Protein AF-A0A920THH5-F1 (afdb_monomer)

Sequence (107 aa):
MRRPITDIVKYAIDGGVNIVQIREKDLNDDELYELSFKIKNIIKKKAILIINSNLKIAISIGADGLHLSEKSNFPKNFNNNEMIVSKALHSSDINHLKILNQSIYLS

Nearest PDB structures (foldseek):
  1g4e-assembly1_A  TM=7.198E-01  e=1.993E-05  Bacillus subtilis
  3qh2-assembly2_D  TM=7.492E-01  e=9.433E-04  Bacillus subtilis
  3qh2-assembly1_A  TM=6.903E-01  e=3.060E-03  Bacillus subtilis
  3qh2-assembly2_C  TM=6.785E-01  e=3.267E-03  Bacillus subtilis
  3qh2-assembly1_B  TM=7.400E-01  e=7.643E-03  Bacillus subtilis

Secondary structure (DSSP, 8-state):
-PPPHHHHHHHHHHTT--EEEE--SSS-HHHHHHHHHHHHHHHTTSSEEEEES-HHHHHHTT-SEEEE-TTPPPPTT--TTTSEEEE---TTTHHHHTTS---PPP-

Radius of gyration: 14.78 Å; Cα contacts (8 Å, |Δi|>4): 126; chains: 1; bounding box: 36×35×32 Å

Structure (mmCIF, N/CA/C/O backbone):
data_AF-A0A920THH5-F1
#
_entry.id   AF-A0A920THH5-F1
#
loop_
_atom_site.group_PDB
_atom_site.id
_atom_site.type_symbol
_atom_site.label_atom_id
_atom_site.label_alt_id
_atom_site.label_comp_id
_atom_site.label_asym_id
_atom_site.label_entity_id
_atom_site.label_seq_id
_atom_site.pdbx_PDB_ins_code
_atom_site.Cartn_x
_atom_site.Cartn_y
_atom_site.Cartn_z
_atom_site.occupancy
_atom_site.B_iso_or_equiv
_atom_site.auth_seq_id
_atom_site.auth_comp_id
_atom_site.auth_asym_id
_atom_site.auth_atom_id
_atom_site.pdbx_PDB_model_num
ATOM 1 N N . MET A 1 1 ? -17.667 9.159 -19.786 1.00 55.22 1 MET A N 1
ATOM 2 C CA . MET A 1 1 ? -16.860 9.630 -18.635 1.00 55.22 1 MET A CA 1
ATOM 3 C C . MET A 1 1 ? -16.058 8.469 -18.079 1.00 55.22 1 MET A C 1
ATOM 5 O O . MET A 1 1 ? -16.612 7.383 -17.942 1.00 55.22 1 MET A O 1
ATOM 9 N N . ARG A 1 2 ? -14.772 8.675 -17.783 1.00 78.81 2 ARG A N 1
ATOM 10 C CA . ARG A 1 2 ? -13.943 7.677 -17.095 1.00 78.81 2 ARG A CA 1
ATOM 11 C C . ARG A 1 2 ? -14.351 7.661 -15.617 1.00 78.81 2 ARG A C 1
ATOM 13 O O . ARG A 1 2 ? -14.463 8.726 -15.019 1.00 78.81 2 ARG A O 1
ATOM 20 N N . ARG A 1 3 ? -14.637 6.482 -15.055 1.00 85.12 3 ARG A N 1
ATOM 21 C CA . ARG A 1 3 ? -14.989 6.358 -13.631 1.00 85.12 3 ARG A CA 1
ATOM 22 C C . ARG A 1 3 ? -13.761 6.675 -12.762 1.00 85.12 3 ARG A C 1
ATOM 24 O O . ARG A 1 3 ? -12.664 6.250 -13.138 1.00 85.12 3 ARG A O 1
ATOM 31 N N . PRO A 1 4 ? -13.920 7.382 -11.629 1.00 90.81 4 PRO A N 1
ATOM 32 C CA . PRO A 1 4 ? -12.857 7.536 -10.642 1.00 90.81 4 PRO A CA 1
ATOM 33 C C . PRO A 1 4 ? -12.336 6.176 -10.164 1.00 90.81 4 PRO A C 1
ATOM 35 O O . PRO A 1 4 ? -13.107 5.229 -9.998 1.00 90.81 4 PRO A O 1
ATOM 38 N N . ILE A 1 5 ? -11.032 6.079 -9.900 1.00 89.75 5 ILE A N 1
ATOM 39 C CA . ILE A 1 5 ? -10.408 4.835 -9.421 1.00 89.75 5 ILE A CA 1
ATOM 40 C C . ILE A 1 5 ? -11.012 4.354 -8.095 1.00 89.75 5 ILE A C 1
ATOM 42 O O . ILE A 1 5 ? -11.186 3.158 -7.887 1.00 89.75 5 ILE A O 1
ATOM 46 N N . THR A 1 6 ? -11.423 5.284 -7.234 1.00 92.00 6 THR A N 1
ATOM 47 C CA . THR A 1 6 ? -12.102 5.005 -5.964 1.00 92.00 6 THR A CA 1
ATOM 48 C C . THR A 1 6 ? -13.396 4.218 -6.153 1.00 92.00 6 THR A C 1
ATOM 50 O O . THR A 1 6 ? -13.660 3.278 -5.405 1.00 92.00 6 THR A O 1
ATOM 53 N N . ASP A 1 7 ? -14.176 4.552 -7.182 1.00 93.06 7 ASP A N 1
ATOM 54 C CA . ASP A 1 7 ? -15.424 3.850 -7.480 1.00 93.06 7 ASP A CA 1
ATOM 55 C C . ASP A 1 7 ? -15.134 2.449 -8.006 1.00 93.06 7 ASP A C 1
ATOM 57 O O . ASP A 1 7 ? -15.778 1.490 -7.591 1.00 93.06 7 ASP A O 1
ATOM 61 N N . ILE A 1 8 ? -14.133 2.317 -8.882 1.00 92.62 8 ILE A N 1
ATOM 62 C CA . ILE A 1 8 ? -13.703 1.020 -9.419 1.00 92.62 8 ILE A CA 1
ATOM 63 C C . ILE A 1 8 ? -13.287 0.092 -8.274 1.00 92.62 8 ILE A C 1
ATOM 65 O O . ILE A 1 8 ? -13.761 -1.040 -8.209 1.00 92.62 8 ILE A O 1
ATOM 69 N N . VAL A 1 9 ? -12.466 0.585 -7.343 1.00 92.69 9 VAL A N 1
ATOM 70 C CA . VAL A 1 9 ? -12.032 -0.174 -6.163 1.00 92.69 9 VAL A CA 1
ATOM 71 C C . VAL A 1 9 ? -13.227 -0.573 -5.297 1.00 92.69 9 VAL A C 1
ATOM 73 O O . VAL A 1 9 ? -13.334 -1.734 -4.909 1.00 92.69 9 VAL A O 1
ATOM 76 N N . LYS A 1 10 ? -14.161 0.349 -5.036 1.00 93.38 10 LYS A N 1
ATOM 77 C CA . LYS A 1 10 ? -15.371 0.051 -4.259 1.00 93.38 10 LYS A CA 1
ATOM 78 C C . LYS A 1 10 ? -16.199 -1.067 -4.902 1.00 93.38 10 LYS A C 1
ATOM 80 O O . LYS A 1 10 ? -16.526 -2.037 -4.224 1.00 93.38 10 LYS A O 1
ATOM 85 N N . TYR A 1 11 ? -16.498 -0.954 -6.197 1.00 94.06 11 TYR A N 1
ATOM 86 C CA . TYR A 1 11 ? -17.265 -1.973 -6.919 1.00 94.06 11 TYR A CA 1
ATOM 87 C C . TYR A 1 11 ? -16.540 -3.319 -6.968 1.00 94.06 11 TYR A C 1
ATOM 89 O O . TYR A 1 11 ? -17.187 -4.353 -6.849 1.00 94.06 11 TYR A O 1
ATOM 97 N N . ALA A 1 12 ? -15.213 -3.322 -7.114 1.00 91.56 12 ALA A N 1
ATOM 98 C CA . ALA A 1 12 ? -14.422 -4.548 -7.102 1.00 91.56 12 ALA A CA 1
ATOM 99 C C . ALA A 1 12 ? -14.528 -5.275 -5.752 1.00 91.56 12 ALA A C 1
ATOM 101 O O . ALA A 1 12 ? -14.763 -6.482 -5.716 1.00 91.56 12 ALA A O 1
ATOM 102 N N . ILE A 1 13 ? -14.416 -4.539 -4.644 1.00 92.88 13 ILE A N 1
ATOM 103 C CA . ILE A 1 13 ? -14.535 -5.094 -3.288 1.00 92.88 13 ILE A CA 1
ATOM 104 C C . ILE A 1 13 ? -15.950 -5.605 -3.029 1.00 92.88 13 ILE A C 1
ATOM 106 O O . ILE A 1 13 ? -16.121 -6.710 -2.521 1.00 92.88 13 ILE A O 1
ATOM 110 N N . ASP A 1 14 ? -16.969 -4.830 -3.404 1.00 92.94 14 ASP A N 1
ATOM 111 C CA . ASP A 1 14 ? -18.365 -5.262 -3.282 1.00 92.94 14 ASP A CA 1
ATOM 112 C C . ASP A 1 14 ? -18.665 -6.479 -4.189 1.00 92.94 14 ASP A C 1
ATOM 114 O O . ASP A 1 14 ? -19.553 -7.271 -3.882 1.00 92.94 14 ASP A O 1
ATOM 118 N N . GLY A 1 15 ? -17.883 -6.674 -5.257 1.00 93.88 15 GLY A N 1
ATOM 119 C CA . GLY A 1 15 ? -17.887 -7.859 -6.120 1.00 93.88 15 GLY A CA 1
ATOM 120 C C . GLY A 1 15 ? -17.046 -9.043 -5.619 1.00 93.88 15 GLY A C 1
ATOM 121 O O . GLY A 1 15 ? -16.967 -10.050 -6.318 1.00 93.88 15 GLY A O 1
ATOM 122 N N . GLY A 1 16 ? -16.423 -8.948 -4.439 1.00 90.94 16 GLY A N 1
ATOM 123 C CA . GLY A 1 16 ? -15.688 -10.049 -3.805 1.00 90.94 16 GLY A CA 1
ATOM 124 C C . GLY A 1 16 ? -14.161 -9.983 -3.909 1.00 90.94 16 GLY A C 1
ATOM 125 O O . GLY A 1 16 ? -13.491 -10.915 -3.465 1.00 90.94 16 GLY A O 1
ATOM 126 N N . VAL A 1 17 ? -13.583 -8.903 -4.448 1.00 91.25 17 VAL A N 1
ATOM 127 C CA . VAL A 1 17 ? -12.127 -8.692 -4.382 1.00 91.25 17 VAL A CA 1
ATOM 128 C C . VAL A 1 17 ? -11.700 -8.486 -2.929 1.00 91.25 17 VAL A C 1
ATOM 130 O O . VAL A 1 17 ? -12.173 -7.578 -2.248 1.00 91.25 17 VAL A O 1
ATOM 133 N N . ASN A 1 18 ? -10.766 -9.315 -2.467 1.00 92.56 18 ASN A N 1
ATOM 134 C CA . ASN A 1 18 ? -10.295 -9.351 -1.082 1.00 92.56 18 ASN A CA 1
ATOM 135 C C . ASN A 1 18 ? -8.851 -8.847 -0.901 1.00 92.56 18 ASN A C 1
ATOM 137 O O . ASN A 1 18 ? -8.396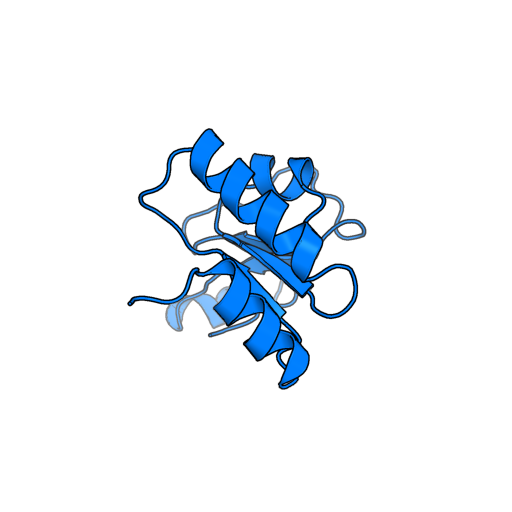 -8.716 0.234 1.00 92.56 18 ASN A O 1
ATOM 141 N N . ILE A 1 19 ? -8.136 -8.537 -1.986 1.00 93.44 19 ILE A N 1
ATOM 142 C CA . ILE A 1 19 ? -6.795 -7.941 -1.966 1.00 93.44 19 ILE A CA 1
ATOM 143 C C . ILE A 1 19 ? -6.735 -6.835 -3.020 1.00 93.44 19 ILE A C 1
ATOM 145 O O . ILE A 1 19 ? -7.110 -7.042 -4.173 1.00 93.44 19 ILE A O 1
ATOM 149 N N . VAL A 1 20 ? -6.237 -5.663 -2.629 1.00 93.00 20 VAL A N 1
ATOM 150 C CA . VAL A 1 20 ? -5.984 -4.525 -3.518 1.00 93.00 20 VAL A CA 1
ATOM 151 C C . VAL A 1 20 ? -4.527 -4.110 -3.364 1.00 93.00 20 VAL A C 1
ATOM 153 O O . VAL A 1 20 ? -4.072 -3.823 -2.260 1.00 93.00 20 VAL A O 1
ATOM 156 N N . GLN A 1 21 ? -3.798 -4.047 -4.476 1.00 94.44 21 GLN A N 1
ATOM 157 C CA . GLN A 1 21 ? -2.415 -3.580 -4.503 1.00 94.44 21 GLN A CA 1
ATOM 158 C C . GLN A 1 21 ? -2.320 -2.254 -5.258 1.00 94.44 21 GLN A C 1
ATOM 160 O O . GLN A 1 21 ? -2.744 -2.165 -6.410 1.00 94.44 21 GLN A O 1
ATOM 165 N N . ILE A 1 22 ? -1.730 -1.236 -4.629 1.00 93.81 22 ILE A N 1
ATOM 166 C CA . ILE A 1 22 ? -1.420 0.037 -5.288 1.00 93.81 22 ILE A CA 1
ATOM 167 C C . ILE A 1 22 ? -0.000 -0.041 -5.841 1.00 93.81 22 ILE A C 1
ATOM 169 O O . ILE A 1 22 ? 0.971 -0.192 -5.094 1.00 93.81 22 ILE A O 1
ATOM 173 N N . ARG A 1 23 ? 0.110 0.059 -7.168 1.00 92.25 23 ARG A N 1
ATOM 174 C CA . ARG A 1 23 ? 1.370 0.007 -7.917 1.00 92.25 23 ARG A CA 1
ATOM 175 C C . ARG A 1 23 ? 1.487 1.215 -8.842 1.00 92.25 23 ARG A C 1
ATOM 177 O O . ARG A 1 23 ? 1.548 1.075 -10.058 1.00 92.25 23 ARG A O 1
ATOM 184 N N . GLU A 1 24 ? 1.535 2.397 -8.245 1.00 88.31 24 GLU A N 1
ATOM 185 C CA . GLU A 1 24 ? 1.759 3.646 -8.969 1.00 88.31 24 GLU A CA 1
ATOM 186 C C . GLU A 1 24 ? 3.230 4.044 -8.852 1.00 88.31 24 GLU A C 1
ATOM 188 O O . GLU A 1 24 ? 3.744 4.246 -7.755 1.00 88.31 24 GLU A O 1
ATOM 193 N N . LYS A 1 25 ? 3.922 4.086 -9.991 1.00 82.94 25 LYS A N 1
ATOM 194 C CA . LYS A 1 25 ? 5.364 4.385 -10.083 1.00 82.94 25 LYS A CA 1
ATOM 195 C C . LYS A 1 25 ? 5.655 5.826 -10.509 1.00 82.94 25 LYS A C 1
ATOM 197 O O . LYS A 1 25 ? 6.781 6.279 -10.354 1.00 82.94 25 LYS A O 1
ATOM 202 N N . ASP A 1 26 ? 4.650 6.494 -11.070 1.00 89.50 26 ASP A N 1
ATOM 203 C CA . ASP A 1 26 ? 4.774 7.819 -11.678 1.00 89.50 26 ASP A CA 1
ATOM 204 C C . ASP A 1 26 ? 4.219 8.927 -10.760 1.00 89.50 26 ASP A C 1
ATOM 206 O O . ASP A 1 26 ? 4.375 10.105 -11.064 1.00 89.50 26 ASP A O 1
ATOM 210 N N . LEU A 1 27 ? 3.591 8.556 -9.634 1.00 91.88 27 LEU A N 1
ATOM 211 C CA . LEU A 1 27 ? 3.122 9.488 -8.608 1.00 91.88 27 LEU A CA 1
ATOM 212 C C . LEU A 1 27 ? 4.254 9.857 -7.652 1.00 91.88 27 LEU A C 1
ATOM 214 O O . LEU A 1 27 ? 5.067 9.005 -7.279 1.00 91.88 27 LEU A O 1
ATOM 218 N N . ASN A 1 28 ? 4.266 11.113 -7.211 1.00 95.19 28 ASN A N 1
ATOM 219 C CA . ASN A 1 28 ? 5.124 11.519 -6.101 1.00 95.19 28 ASN A CA 1
ATOM 220 C C . ASN A 1 28 ? 4.572 11.014 -4.749 1.00 95.19 28 ASN A C 1
ATOM 222 O O . ASN A 1 28 ? 3.471 10.464 -4.674 1.00 95.19 28 ASN A O 1
ATOM 226 N N . ASP A 1 29 ? 5.346 11.187 -3.674 1.00 93.44 29 ASP A N 1
ATOM 227 C CA . ASP A 1 29 ? 4.986 10.671 -2.346 1.00 93.44 29 ASP A CA 1
ATOM 228 C C . ASP A 1 29 ? 3.661 11.252 -1.811 1.00 93.44 29 ASP A C 1
ATOM 230 O O . ASP A 1 29 ? 2.875 10.506 -1.224 1.00 93.44 29 ASP A O 1
ATOM 234 N N . ASP A 1 30 ? 3.376 12.537 -2.046 1.00 95.94 30 ASP A N 1
ATOM 235 C CA . ASP A 1 30 ? 2.150 13.197 -1.572 1.00 95.94 30 ASP A CA 1
ATOM 236 C C . ASP A 1 30 ? 0.917 12.699 -2.341 1.00 95.94 30 ASP A C 1
ATOM 238 O O . ASP A 1 30 ? -0.107 12.355 -1.745 1.00 95.94 30 ASP A O 1
ATOM 242 N N . GLU A 1 31 ? 1.028 12.586 -3.666 1.00 96.06 31 GLU A N 1
ATOM 243 C CA . GLU A 1 31 ? -0.032 12.053 -4.529 1.00 96.06 31 GLU A CA 1
ATOM 244 C C . GLU A 1 31 ? -0.334 10.586 -4.206 1.00 96.06 31 GLU A C 1
ATOM 246 O O . GLU A 1 31 ? -1.498 10.177 -4.098 1.00 96.06 31 GLU A O 1
ATOM 251 N N . LEU A 1 32 ? 0.718 9.784 -4.025 1.00 95.31 32 LEU A N 1
ATOM 252 C CA . LEU A 1 32 ? 0.592 8.380 -3.663 1.00 95.31 32 LEU A CA 1
ATOM 253 C C . LEU A 1 32 ? -0.015 8.230 -2.265 1.00 95.31 32 LEU A C 1
ATOM 255 O O . LEU A 1 32 ? -0.870 7.360 -2.073 1.00 95.31 32 LEU A O 1
ATOM 259 N N . TYR A 1 33 ? 0.372 9.073 -1.306 1.00 97.12 33 TYR A N 1
ATOM 260 C CA . TYR A 1 33 ? -0.232 9.097 0.023 1.00 97.12 33 TYR A CA 1
ATOM 261 C C . TYR A 1 33 ? -1.727 9.414 -0.056 1.00 97.12 33 TYR A C 1
ATOM 263 O O . TYR A 1 33 ? -2.539 8.653 0.476 1.00 97.12 33 TYR A O 1
ATOM 271 N N . GLU A 1 34 ? -2.109 10.480 -0.763 1.00 97.00 34 GLU A N 1
ATOM 272 C CA . GLU A 1 34 ? -3.506 10.901 -0.875 1.00 97.00 34 GLU A CA 1
ATOM 273 C C . GLU A 1 34 ? -4.376 9.810 -1.518 1.00 97.00 34 GLU A C 1
ATOM 275 O O . GLU A 1 34 ? -5.444 9.461 -0.996 1.00 97.00 34 GLU A O 1
ATOM 280 N N . LEU A 1 35 ? -3.910 9.226 -2.627 1.00 95.44 35 LEU A N 1
ATOM 281 C CA . LEU A 1 35 ? -4.595 8.120 -3.295 1.00 95.44 35 LEU A CA 1
ATOM 282 C C . LEU A 1 35 ? -4.733 6.909 -2.367 1.00 95.44 35 LEU A C 1
ATOM 284 O O . LEU A 1 35 ? -5.824 6.345 -2.227 1.00 95.44 35 LEU A O 1
ATOM 288 N N . SER A 1 36 ? -3.636 6.517 -1.721 1.00 95.75 36 SER A N 1
ATOM 289 C CA . SER A 1 36 ? -3.602 5.325 -0.875 1.00 95.75 36 SER A CA 1
ATOM 290 C C . SER A 1 36 ? -4.481 5.481 0.360 1.00 95.75 36 SER A C 1
ATOM 292 O O . SER A 1 36 ? -5.210 4.555 0.716 1.00 95.75 36 SER A O 1
ATOM 294 N N . PHE A 1 37 ? -4.497 6.668 0.966 1.00 96.50 37 PHE A N 1
ATOM 295 C CA . PHE A 1 37 ? -5.362 6.983 2.096 1.00 96.50 37 PHE A CA 1
ATOM 296 C C . PHE A 1 37 ? -6.847 6.946 1.707 1.00 96.50 37 PHE A C 1
ATOM 298 O O . PHE A 1 37 ? -7.665 6.338 2.405 1.00 96.50 37 PHE A O 1
ATOM 305 N N . LYS A 1 38 ? -7.213 7.521 0.550 1.00 96.19 38 LYS A N 1
ATOM 306 C CA . LYS A 1 38 ? -8.584 7.430 0.012 1.00 96.19 38 LYS A CA 1
ATOM 307 C C . LYS A 1 38 ? -9.004 5.977 -0.207 1.00 96.19 38 LYS A C 1
ATOM 309 O O . LYS A 1 38 ? -10.088 5.581 0.221 1.00 96.19 38 LYS A O 1
ATOM 314 N N . ILE A 1 39 ? -8.141 5.172 -0.826 1.00 95.44 39 ILE A N 1
ATOM 315 C CA . ILE A 1 39 ? -8.404 3.749 -1.072 1.00 95.44 39 ILE A CA 1
ATOM 316 C C . ILE A 1 39 ? -8.523 2.964 0.243 1.00 95.44 39 ILE A C 1
ATOM 318 O O . ILE A 1 39 ? -9.463 2.179 0.388 1.00 95.44 39 ILE A O 1
ATOM 322 N N . LYS A 1 40 ? -7.661 3.210 1.239 1.00 95.25 40 LYS A N 1
ATOM 323 C CA . LYS A 1 40 ? -7.749 2.556 2.558 1.00 95.25 40 LYS A CA 1
ATOM 324 C C . LYS A 1 40 ? -9.090 2.828 3.242 1.00 95.25 40 LYS A C 1
ATOM 326 O O . LYS A 1 40 ? -9.700 1.902 3.779 1.00 95.25 40 LYS A O 1
ATOM 331 N N . ASN A 1 41 ? -9.600 4.057 3.151 1.00 95.00 41 ASN A N 1
ATOM 332 C CA . ASN A 1 41 ? -10.906 4.430 3.706 1.00 95.00 41 ASN A CA 1
ATOM 333 C C . ASN A 1 41 ? -12.097 3.761 2.998 1.00 95.00 41 ASN A C 1
ATOM 335 O O . ASN A 1 41 ? -13.149 3.567 3.614 1.00 95.00 41 ASN A O 1
ATOM 339 N N . ILE A 1 42 ? -11.941 3.392 1.724 1.00 93.69 42 ILE A N 1
ATOM 340 C CA . ILE A 1 42 ? -12.942 2.632 0.961 1.00 93.69 42 ILE A CA 1
ATOM 341 C C . ILE A 1 42 ? -12.885 1.151 1.337 1.00 93.69 42 ILE A C 1
ATOM 343 O O . ILE A 1 42 ? -13.921 0.549 1.622 1.00 93.69 42 ILE A O 1
ATOM 347 N N . ILE A 1 43 ? -11.675 0.585 1.383 1.00 91.62 43 ILE A N 1
ATOM 348 C CA . ILE A 1 43 ? -11.422 -0.820 1.718 1.00 91.62 43 ILE A CA 1
ATOM 349 C C . ILE A 1 43 ? -11.865 -1.155 3.145 1.00 91.62 43 ILE A C 1
ATOM 351 O O . ILE A 1 43 ? -12.527 -2.173 3.376 1.00 91.62 43 ILE A O 1
ATOM 355 N N . LYS A 1 44 ? -11.512 -0.302 4.113 1.00 88.31 44 LYS A N 1
ATOM 356 C CA . L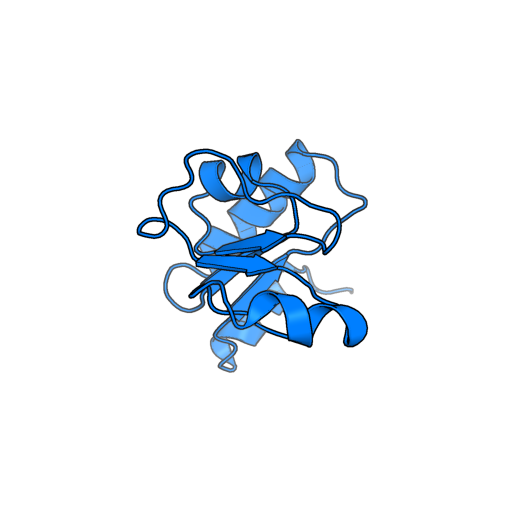YS A 1 44 ? -11.707 -0.537 5.551 1.00 88.31 44 LYS A CA 1
ATOM 357 C C . LYS A 1 44 ? -11.144 -1.903 5.975 1.00 88.31 44 LYS A C 1
ATOM 359 O O . LYS A 1 44 ? -9.932 -2.078 5.983 1.00 88.31 44 LYS A O 1
ATOM 364 N N . LYS A 1 45 ? -12.020 -2.851 6.331 1.00 88.75 45 LYS A N 1
ATOM 365 C CA . LYS A 1 45 ? -11.693 -4.232 6.736 1.00 88.75 45 LYS A CA 1
ATOM 366 C C . LYS A 1 45 ? -12.203 -5.288 5.742 1.00 88.75 45 LYS A C 1
ATOM 368 O O . LYS A 1 45 ? -12.237 -6.465 6.079 1.00 88.75 45 LYS A O 1
ATOM 373 N N . LYS A 1 46 ? -12.672 -4.879 4.556 1.00 92.00 46 LYS A N 1
ATOM 374 C CA . LYS A 1 46 ? -13.245 -5.800 3.558 1.00 92.00 46 LYS A CA 1
ATOM 375 C C . LYS A 1 46 ? -12.186 -6.486 2.688 1.00 92.00 46 LYS A C 1
ATOM 377 O O . LYS A 1 46 ? -12.451 -7.548 2.143 1.00 92.00 46 LYS A O 1
ATOM 382 N N . ALA A 1 47 ? -11.016 -5.870 2.548 1.00 92.69 47 ALA A N 1
ATOM 383 C CA . ALA A 1 47 ? -9.907 -6.370 1.748 1.00 92.69 47 ALA A CA 1
ATOM 384 C C . ALA A 1 47 ? -8.567 -5.977 2.386 1.00 92.69 47 ALA A C 1
ATOM 386 O O . ALA A 1 47 ? -8.509 -5.063 3.209 1.00 92.69 47 ALA A O 1
ATOM 387 N N . ILE A 1 48 ? -7.501 -6.663 1.988 1.00 93.00 48 ILE A N 1
ATOM 388 C CA . ILE A 1 48 ? -6.114 -6.345 2.340 1.00 93.00 48 ILE A CA 1
ATOM 389 C C . ILE A 1 48 ? -5.612 -5.276 1.366 1.00 93.00 48 ILE A C 1
ATOM 391 O O . ILE A 1 48 ? -5.697 -5.464 0.151 1.00 93.00 48 ILE A O 1
ATOM 395 N N . LEU A 1 49 ? -5.074 -4.171 1.882 1.00 94.94 49 LEU A N 1
ATOM 396 C CA . LEU A 1 49 ? -4.390 -3.156 1.083 1.00 94.94 49 LEU A CA 1
ATOM 397 C C . LEU A 1 49 ? -2.874 -3.365 1.123 1.00 94.94 49 LEU A C 1
ATOM 399 O O . LEU A 1 49 ? -2.271 -3.314 2.194 1.00 94.94 49 LEU A O 1
ATOM 403 N N . ILE A 1 50 ? -2.260 -3.515 -0.050 1.00 94.69 50 ILE A N 1
ATOM 404 C CA . ILE A 1 50 ? -0.809 -3.649 -0.216 1.00 94.69 50 ILE A CA 1
ATOM 405 C C . ILE A 1 50 ? -0.251 -2.434 -0.966 1.00 94.69 50 ILE A C 1
ATOM 407 O O . ILE A 1 50 ? -0.711 -2.111 -2.063 1.00 94.69 50 ILE A O 1
ATOM 411 N N . ILE A 1 51 ? 0.773 -1.785 -0.411 1.00 94.31 51 ILE A N 1
ATOM 412 C CA . ILE A 1 51 ? 1.504 -0.694 -1.076 1.00 94.31 51 ILE A CA 1
ATOM 413 C C . ILE A 1 51 ? 2.773 -1.243 -1.716 1.00 94.31 51 ILE A C 1
ATOM 415 O O . ILE A 1 51 ? 3.515 -2.001 -1.097 1.00 94.31 51 ILE A O 1
ATOM 419 N N . ASN A 1 52 ? 3.043 -0.875 -2.965 1.00 91.88 52 ASN A N 1
ATOM 420 C CA . ASN A 1 52 ? 4.265 -1.286 -3.645 1.00 91.88 52 ASN A CA 1
ATOM 421 C C . ASN A 1 52 ? 5.441 -0.338 -3.353 1.00 91.88 52 ASN A C 1
ATOM 423 O O . ASN A 1 52 ? 5.328 0.870 -3.537 1.00 91.88 52 ASN A O 1
ATOM 427 N N . SER A 1 53 ? 6.583 -0.908 -2.969 1.00 87.38 53 SER A N 1
ATOM 428 C CA . SER A 1 53 ? 7.917 -0.310 -2.800 1.00 87.38 53 SER A CA 1
ATOM 429 C C . SER A 1 53 ? 8.062 0.865 -1.821 1.00 87.38 53 SER A C 1
ATOM 431 O O . SER A 1 53 ? 9.191 1.188 -1.454 1.00 87.38 53 SER A O 1
ATOM 433 N N . ASN A 1 54 ? 6.977 1.488 -1.360 1.00 90.56 54 AS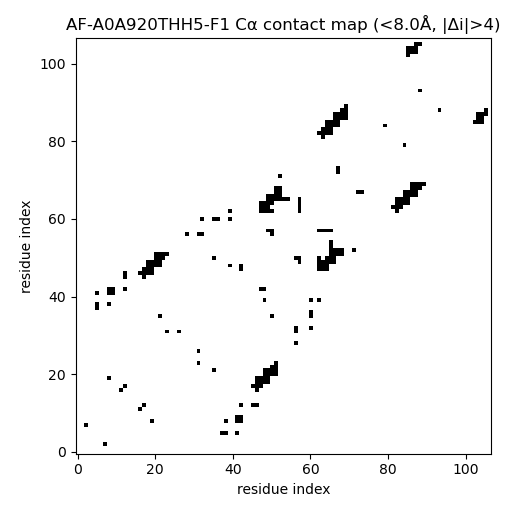N A N 1
ATOM 434 C CA . ASN A 1 54 ? 7.027 2.660 -0.490 1.00 90.56 54 ASN A CA 1
ATOM 435 C C . ASN A 1 54 ? 6.647 2.308 0.957 1.00 90.56 54 ASN A C 1
ATOM 437 O O . ASN A 1 54 ? 5.492 2.422 1.371 1.00 90.56 54 ASN A O 1
ATOM 441 N N . LEU A 1 55 ? 7.646 1.877 1.736 1.00 90.12 55 LEU A N 1
ATOM 442 C CA . LEU A 1 55 ? 7.476 1.519 3.150 1.00 90.12 55 LEU A CA 1
ATOM 443 C C . LEU A 1 55 ? 6.925 2.680 3.983 1.00 90.12 55 LEU A C 1
ATOM 445 O O . LEU A 1 55 ? 6.087 2.452 4.852 1.00 90.12 55 LEU A O 1
ATOM 449 N N . LYS A 1 56 ? 7.393 3.910 3.731 1.00 91.69 56 LYS A N 1
ATOM 450 C CA . LYS A 1 56 ? 6.961 5.085 4.497 1.00 91.69 56 LYS A CA 1
ATOM 451 C C . LYS A 1 56 ? 5.457 5.272 4.357 1.00 91.69 56 LYS A C 1
ATOM 453 O O . LYS A 1 56 ? 4.767 5.311 5.365 1.00 91.69 56 LYS A O 1
ATOM 458 N N . ILE A 1 57 ? 4.951 5.279 3.124 1.00 94.56 57 ILE A N 1
ATOM 459 C CA . ILE A 1 57 ? 3.514 5.420 2.865 1.00 94.56 57 ILE A CA 1
ATOM 460 C C . ILE A 1 57 ? 2.729 4.244 3.443 1.00 94.56 57 ILE A C 1
ATOM 462 O O . ILE A 1 57 ? 1.699 4.472 4.074 1.00 94.56 57 ILE A O 1
ATOM 466 N N . ALA A 1 58 ? 3.221 3.010 3.285 1.00 92.88 58 ALA A N 1
ATOM 467 C CA . ALA A 1 58 ? 2.571 1.825 3.845 1.00 92.88 58 ALA A CA 1
ATOM 468 C C . ALA A 1 58 ? 2.346 1.960 5.362 1.00 92.88 58 ALA A C 1
ATOM 470 O O . ALA A 1 58 ? 1.232 1.752 5.839 1.00 92.88 58 ALA A O 1
ATOM 471 N N . ILE A 1 59 ? 3.373 2.394 6.101 1.00 92.12 59 ILE A N 1
ATOM 472 C CA . ILE A 1 59 ? 3.274 2.665 7.541 1.00 92.12 59 ILE A CA 1
ATOM 473 C C . ILE A 1 59 ? 2.328 3.844 7.805 1.00 92.12 59 ILE A C 1
ATOM 475 O O . ILE A 1 59 ? 1.423 3.731 8.628 1.00 92.12 59 ILE A O 1
ATOM 479 N N . SER A 1 60 ? 2.506 4.966 7.101 1.00 94.38 60 SER A N 1
ATOM 480 C CA . SER A 1 60 ? 1.762 6.208 7.352 1.00 94.38 60 SER A CA 1
ATOM 481 C C . SER A 1 60 ? 0.249 6.070 7.189 1.00 94.38 60 SER A C 1
ATOM 483 O O . SER A 1 60 ? -0.493 6.775 7.869 1.00 94.38 60 SER A O 1
ATOM 485 N N . ILE A 1 61 ? -0.222 5.186 6.305 1.00 94.88 61 ILE A N 1
ATOM 486 C CA . ILE A 1 61 ? -1.661 4.950 6.102 1.00 94.88 61 ILE A CA 1
ATOM 487 C C . ILE A 1 61 ? -2.193 3.736 6.878 1.00 94.88 61 ILE A C 1
ATOM 489 O O . ILE A 1 61 ? -3.388 3.447 6.796 1.00 94.88 61 ILE A O 1
ATOM 493 N N . GLY A 1 62 ? -1.328 2.989 7.573 1.00 93.19 62 GLY A N 1
ATOM 494 C CA . GLY A 1 62 ? -1.686 1.707 8.184 1.00 93.19 62 GLY A CA 1
ATOM 495 C C . GLY A 1 62 ? -2.109 0.659 7.149 1.00 93.19 62 GLY A C 1
ATOM 496 O O . GLY A 1 62 ? -3.169 0.042 7.284 1.00 93.19 62 GLY A O 1
ATOM 497 N N . ALA A 1 63 ? -1.332 0.510 6.073 1.00 93.12 63 ALA A N 1
ATOM 498 C CA . ALA A 1 63 ? -1.549 -0.530 5.074 1.00 93.12 63 ALA A CA 1
ATOM 499 C C . ALA A 1 63 ? -1.371 -1.926 5.687 1.00 93.12 63 ALA A C 1
ATOM 501 O O . ALA A 1 63 ? -0.593 -2.121 6.617 1.00 93.12 63 ALA A O 1
ATOM 502 N N . ASP A 1 64 ? -2.076 -2.907 5.132 1.00 92.50 64 ASP A N 1
ATOM 503 C CA . ASP A 1 64 ? -2.027 -4.288 5.614 1.00 92.50 64 ASP A CA 1
ATOM 504 C C . ASP A 1 64 ? -0.802 -5.033 5.054 1.00 92.50 64 ASP A C 1
ATOM 506 O O . ASP A 1 64 ? -0.369 -6.042 5.617 1.00 92.50 64 ASP A O 1
ATOM 510 N N . GLY A 1 65 ? -0.226 -4.536 3.950 1.00 90.81 65 GLY A N 1
ATOM 511 C CA . GLY A 1 65 ? 0.954 -5.113 3.321 1.00 90.81 65 GLY A CA 1
ATOM 512 C C . GLY A 1 65 ? 1.880 -4.131 2.597 1.00 90.81 65 GLY A C 1
ATOM 513 O O . GLY A 1 65 ? 1.472 -3.068 2.127 1.00 90.81 65 GLY A O 1
ATOM 514 N N . LEU A 1 66 ? 3.132 -4.557 2.431 1.00 91.12 66 LEU A N 1
ATOM 515 C CA . LEU A 1 66 ? 4.150 -3.960 1.572 1.00 91.12 66 LEU A CA 1
ATOM 516 C C . LEU A 1 66 ? 4.606 -4.996 0.540 1.00 91.12 66 LEU A C 1
ATOM 518 O O . LEU A 1 66 ? 4.948 -6.129 0.884 1.00 91.12 66 LEU A O 1
ATOM 522 N N . HIS A 1 67 ? 4.650 -4.604 -0.728 1.00 90.75 67 HIS A N 1
ATOM 523 C CA . HIS A 1 67 ? 5.279 -5.394 -1.783 1.00 90.75 67 HIS A CA 1
ATOM 524 C C . HIS A 1 67 ? 6.628 -4.787 -2.153 1.00 90.75 67 HIS A C 1
ATOM 526 O O . HIS A 1 67 ? 6.715 -3.599 -2.445 1.00 90.75 67 HIS A O 1
ATOM 532 N N . LEU A 1 68 ? 7.683 -5.590 -2.140 1.00 88.19 68 LEU A N 1
ATOM 533 C CA . LEU A 1 68 ? 9.037 -5.190 -2.490 1.00 88.19 68 LEU A CA 1
ATOM 534 C C . LEU A 1 68 ? 9.367 -5.651 -3.907 1.00 88.19 68 LEU A C 1
ATOM 536 O O . LEU A 1 68 ? 9.094 -6.791 -4.285 1.00 88.19 68 LEU A O 1
ATOM 540 N N . SER A 1 69 ? 10.022 -4.785 -4.679 1.00 84.94 69 SER A N 1
ATOM 541 C CA . SER A 1 69 ? 10.621 -5.219 -5.939 1.00 84.94 69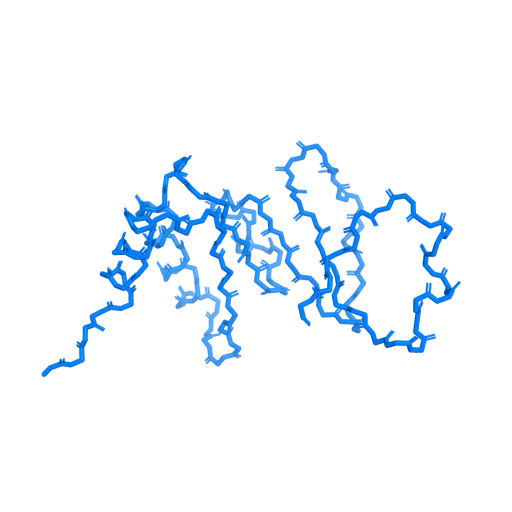 SER A CA 1
ATOM 542 C C . SER A 1 69 ? 11.773 -6.196 -5.680 1.00 84.94 69 SER A C 1
ATOM 544 O O . SER A 1 69 ? 12.385 -6.187 -4.611 1.00 84.94 69 SER A O 1
ATOM 546 N N . GLU A 1 70 ? 12.107 -7.017 -6.668 1.00 81.75 70 GLU A N 1
ATOM 547 C CA . GLU A 1 70 ? 13.203 -7.995 -6.606 1.00 81.75 70 GLU A CA 1
ATOM 548 C C . GLU A 1 70 ? 14.527 -7.377 -6.114 1.00 81.75 70 GLU A C 1
ATOM 550 O O . GLU A 1 70 ? 15.207 -7.915 -5.237 1.00 81.75 70 GLU A O 1
ATOM 555 N N . LYS A 1 71 ? 14.847 -6.177 -6.607 1.00 82.44 71 LYS A N 1
ATOM 556 C CA . LYS A 1 71 ? 16.078 -5.450 -6.267 1.00 82.44 71 LYS A CA 1
ATOM 557 C C . LYS A 1 71 ? 16.017 -4.757 -4.903 1.00 82.44 71 LYS A C 1
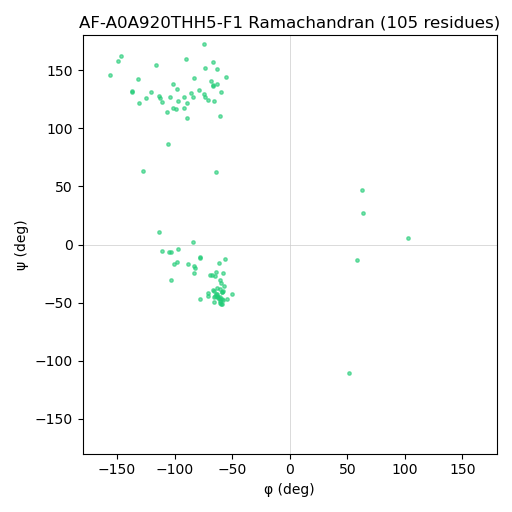ATOM 559 O O . LYS A 1 71 ? 17.039 -4.284 -4.412 1.00 82.44 71 LYS A O 1
ATOM 564 N N . SER A 1 72 ? 14.840 -4.671 -4.284 1.00 82.69 72 SER A N 1
ATOM 565 C CA . SER A 1 72 ? 14.665 -4.029 -2.982 1.00 82.69 72 SER A CA 1
ATOM 566 C C . SER A 1 72 ? 15.112 -4.960 -1.858 1.00 82.69 72 SER A C 1
ATOM 568 O O . SER A 1 72 ? 14.723 -6.126 -1.793 1.00 82.69 72 SER A O 1
ATOM 570 N N . ASN A 1 73 ? 15.901 -4.436 -0.924 1.00 81.88 73 ASN A N 1
ATOM 571 C CA . ASN A 1 73 ? 16.206 -5.149 0.312 1.00 81.88 73 ASN A CA 1
ATOM 572 C C . ASN A 1 73 ? 14.992 -5.147 1.245 1.00 81.88 73 ASN A C 1
ATOM 574 O O . ASN A 1 73 ? 14.188 -4.213 1.229 1.00 81.88 73 ASN A O 1
ATOM 578 N N . PHE A 1 74 ? 14.888 -6.173 2.089 1.00 80.56 74 PHE A N 1
ATOM 579 C CA . PHE A 1 74 ? 13.940 -6.141 3.194 1.00 80.56 74 PHE A CA 1
ATOM 580 C C . PHE A 1 74 ? 14.304 -4.999 4.155 1.00 80.56 74 PHE A C 1
ATOM 582 O O . PHE A 1 74 ? 15.493 -4.789 4.431 1.00 80.56 74 PHE A O 1
ATOM 589 N N . PRO A 1 75 ? 13.315 -4.247 4.662 1.00 75.94 75 PRO A N 1
ATOM 590 C CA . PRO A 1 75 ? 13.581 -3.212 5.645 1.00 75.94 75 PRO A CA 1
ATOM 591 C C . PRO A 1 75 ? 14.219 -3.801 6.905 1.00 75.94 75 PRO A C 1
ATOM 593 O O . PRO A 1 75 ? 13.754 -4.798 7.457 1.00 75.94 75 PRO A O 1
ATOM 596 N N . LYS A 1 76 ? 15.316 -3.182 7.355 1.00 72.75 76 LYS A N 1
ATOM 597 C CA . LYS A 1 76 ? 16.002 -3.573 8.593 1.00 72.75 76 LYS A CA 1
ATOM 598 C C . LYS A 1 76 ? 15.085 -3.270 9.785 1.00 72.75 76 LYS A C 1
ATOM 600 O O . LYS A 1 76 ? 14.486 -2.200 9.821 1.00 72.75 76 LYS A O 1
ATOM 605 N N . ASN A 1 77 ? 15.010 -4.186 10.752 1.00 67.69 77 ASN A N 1
ATOM 606 C CA . ASN A 1 77 ? 14.171 -4.087 11.960 1.00 67.69 77 ASN A CA 1
ATOM 607 C C . ASN A 1 77 ? 12.654 -4.056 11.704 1.00 67.69 77 ASN A C 1
ATOM 609 O O . ASN A 1 77 ? 11.903 -3.501 12.500 1.00 67.69 77 ASN A O 1
ATOM 613 N N . PHE A 1 78 ? 12.195 -4.642 10.600 1.00 65.38 78 PHE A N 1
ATOM 614 C CA . PHE A 1 78 ? 10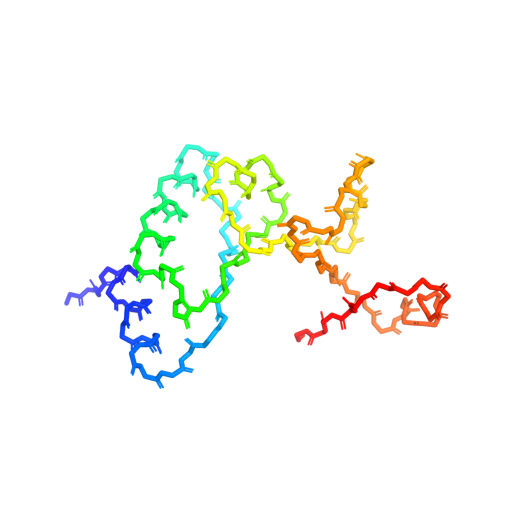.768 -4.777 10.342 1.00 65.38 78 PHE A CA 1
ATOM 615 C C . PHE A 1 78 ? 10.142 -5.858 11.233 1.00 65.38 78 PHE A C 1
ATOM 617 O O . PHE A 1 78 ? 10.622 -6.990 11.251 1.00 65.38 78 PHE A O 1
ATOM 624 N N . ASN A 1 79 ? 9.076 -5.510 11.957 1.00 66.00 79 ASN A N 1
ATOM 625 C CA . ASN A 1 79 ? 8.323 -6.446 12.784 1.00 66.00 79 ASN A CA 1
ATOM 626 C C . ASN A 1 79 ? 7.210 -7.105 11.957 1.00 66.00 79 ASN A C 1
ATOM 628 O O . ASN A 1 79 ? 6.204 -6.486 11.615 1.00 66.00 79 ASN A O 1
ATOM 632 N N . ASN A 1 80 ? 7.386 -8.389 11.660 1.00 63.06 80 ASN A N 1
ATOM 633 C CA . ASN A 1 80 ? 6.505 -9.194 10.811 1.00 63.06 80 ASN A CA 1
ATOM 634 C C . ASN A 1 80 ? 5.073 -9.305 11.365 1.00 63.06 80 ASN A C 1
ATOM 636 O O . ASN A 1 80 ? 4.169 -9.712 10.641 1.00 63.06 80 ASN A O 1
ATOM 640 N N . ASN A 1 81 ? 4.875 -8.977 12.645 1.00 66.31 81 ASN A N 1
ATOM 641 C CA . ASN A 1 81 ? 3.573 -9.038 13.301 1.00 66.31 81 ASN A CA 1
ATOM 642 C C . ASN A 1 81 ? 2.660 -7.853 12.943 1.00 66.31 81 ASN A C 1
ATOM 644 O O . ASN A 1 81 ? 1.482 -7.887 13.289 1.00 66.31 81 ASN A O 1
ATOM 648 N N . GLU A 1 82 ? 3.178 -6.814 12.280 1.00 75.94 82 GLU A N 1
ATOM 649 C CA . GLU A 1 82 ? 2.436 -5.570 12.027 1.00 75.94 82 GLU A CA 1
ATOM 650 C C . GLU A 1 82 ? 1.913 -5.451 10.591 1.00 75.94 82 GLU A C 1
ATOM 652 O O . GLU A 1 82 ? 0.867 -4.845 10.376 1.00 75.94 82 GLU A O 1
ATOM 657 N N . MET A 1 83 ? 2.609 -6.027 9.604 1.00 85.19 83 MET A N 1
ATOM 658 C CA . MET A 1 83 ? 2.232 -5.911 8.194 1.00 85.19 83 MET A CA 1
ATOM 659 C C . MET A 1 83 ? 2.793 -7.072 7.353 1.00 85.19 83 MET A C 1
ATOM 661 O O . MET A 1 83 ? 3.898 -7.565 7.585 1.00 85.19 83 MET A O 1
ATOM 665 N N . ILE A 1 84 ? 2.035 -7.493 6.335 1.00 88.25 84 ILE A N 1
ATOM 666 C CA . ILE A 1 84 ? 2.436 -8.533 5.377 1.00 88.25 84 ILE A CA 1
ATOM 667 C C . ILE A 1 84 ? 3.538 -7.981 4.466 1.00 88.25 84 ILE A C 1
ATOM 669 O O . ILE A 1 84 ? 3.323 -6.992 3.774 1.00 88.25 84 ILE A O 1
ATOM 673 N N . VAL A 1 85 ? 4.698 -8.632 4.386 1.00 86.81 85 VAL A N 1
ATOM 674 C CA . VAL A 1 85 ? 5.738 -8.255 3.413 1.00 86.81 85 VAL A CA 1
ATOM 675 C C . VAL A 1 85 ? 5.859 -9.332 2.354 1.00 86.81 85 VAL A C 1
ATOM 677 O O . VAL A 1 85 ? 6.119 -10.492 2.657 1.00 86.81 85 VAL A O 1
ATOM 680 N N . SER A 1 86 ? 5.683 -8.928 1.102 1.00 82.88 86 SER A N 1
ATOM 681 C CA . SER A 1 86 ? 5.894 -9.771 -0.073 1.00 82.88 86 SER A CA 1
ATOM 682 C C . SER A 1 86 ? 7.040 -9.209 -0.905 1.00 82.88 86 SER A C 1
ATOM 684 O O . SER A 1 86 ? 7.330 -8.014 -0.847 1.00 82.88 86 SER A O 1
ATOM 686 N N . LYS A 1 87 ? 7.707 -10.061 -1.680 1.00 84.62 87 LYS A N 1
ATOM 687 C CA . LYS A 1 87 ? 8.791 -9.657 -2.572 1.00 84.62 87 LYS A CA 1
ATOM 688 C C . LYS A 1 87 ? 8.643 -10.356 -3.917 1.00 84.62 87 LYS A C 1
ATOM 690 O O . LYS A 1 87 ? 8.428 -11.565 -3.949 1.00 84.62 87 LYS A O 1
ATOM 695 N N . ALA A 1 88 ? 8.754 -9.597 -5.004 1.00 82.31 88 ALA A N 1
ATOM 696 C CA . ALA A 1 88 ? 8.803 -10.151 -6.351 1.00 82.31 88 ALA A CA 1
ATOM 697 C C . ALA A 1 88 ? 10.097 -10.952 -6.551 1.00 82.31 88 ALA A C 1
ATOM 699 O O . ALA A 1 88 ? 11.170 -10.484 -6.170 1.00 82.31 88 ALA A O 1
ATOM 700 N N . LEU A 1 89 ? 9.986 -12.130 -7.165 1.00 79.44 89 LEU A N 1
ATOM 701 C CA . LEU A 1 89 ? 11.108 -13.011 -7.491 1.00 79.44 89 LEU A CA 1
ATOM 702 C C . LEU A 1 89 ? 11.008 -13.463 -8.941 1.00 79.44 89 LEU A C 1
ATOM 704 O O . LEU A 1 89 ? 9.906 -13.760 -9.411 1.00 79.44 89 LEU A O 1
ATOM 708 N N . HIS A 1 90 ? 12.145 -13.577 -9.622 1.00 72.06 90 HIS A N 1
ATOM 709 C CA . HIS A 1 90 ? 12.199 -14.262 -10.906 1.00 72.06 90 HIS A CA 1
ATOM 710 C C . HIS A 1 90 ? 12.494 -15.754 -10.714 1.00 72.06 90 HIS A C 1
ATOM 712 O O . HIS A 1 90 ? 12.974 -16.199 -9.671 1.00 72.06 9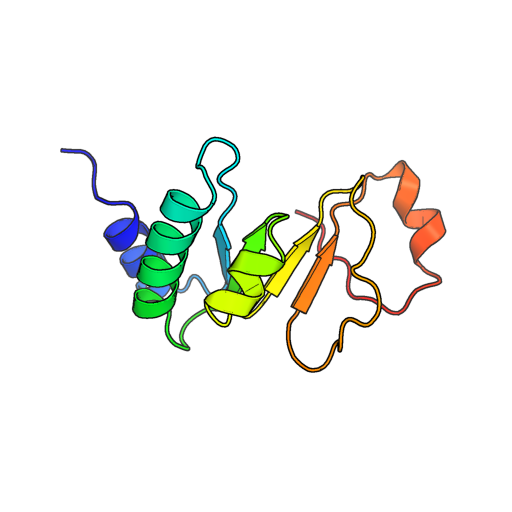0 HIS A O 1
ATOM 718 N N . SER A 1 91 ? 12.164 -16.561 -11.724 1.00 66.94 91 SER A N 1
ATOM 719 C CA . SER A 1 91 ? 12.272 -18.027 -11.676 1.00 66.94 91 SER A CA 1
ATOM 720 C C . SER A 1 91 ? 13.687 -18.534 -11.377 1.00 66.94 91 SER A C 1
ATOM 722 O O . SER A 1 91 ? 13.835 -19.620 -10.818 1.00 66.94 91 SER A O 1
ATOM 7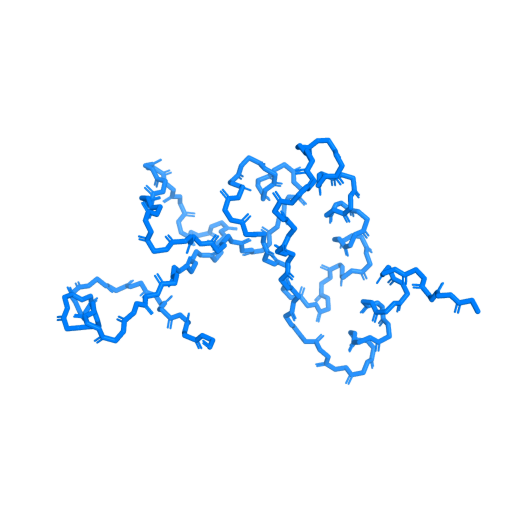24 N N . SER A 1 92 ? 14.717 -17.744 -11.686 1.00 68.06 92 SER A N 1
ATOM 725 C CA . SER A 1 92 ? 16.113 -18.012 -11.327 1.00 68.06 92 SER A CA 1
ATOM 726 C C . SER A 1 92 ? 16.376 -17.988 -9.819 1.00 68.06 92 SER A C 1
ATOM 728 O O . SER A 1 92 ? 17.277 -18.680 -9.346 1.00 68.06 92 SER A O 1
ATOM 730 N N . ASP A 1 93 ? 15.577 -17.242 -9.055 1.00 64.31 93 ASP A N 1
ATOM 731 C CA . ASP A 1 93 ? 15.873 -16.909 -7.656 1.00 64.31 93 ASP A CA 1
ATOM 732 C C . ASP A 1 93 ? 15.154 -17.833 -6.665 1.00 64.31 93 ASP A C 1
ATOM 734 O O . ASP A 1 93 ? 15.517 -17.912 -5.489 1.00 64.31 93 ASP A O 1
ATOM 738 N N . ILE A 1 94 ? 14.150 -18.580 -7.142 1.00 62.59 94 ILE A N 1
ATOM 739 C CA . ILE A 1 94 ? 13.300 -19.466 -6.329 1.00 62.59 94 ILE A CA 1
ATOM 740 C C . ILE A 1 94 ? 14.137 -20.504 -5.564 1.00 62.59 94 ILE A C 1
ATOM 742 O O . ILE A 1 94 ? 13.831 -20.831 -4.414 1.00 62.59 94 ILE A O 1
ATOM 746 N N . ASN A 1 95 ? 15.224 -20.995 -6.164 1.00 55.81 95 ASN A N 1
ATOM 747 C CA . ASN A 1 95 ? 16.075 -22.012 -5.544 1.00 55.81 95 ASN A CA 1
ATOM 748 C C . ASN A 1 95 ? 16.861 -21.487 -4.332 1.00 55.81 95 ASN A C 1
ATOM 750 O O . ASN A 1 95 ? 17.158 -22.265 -3.426 1.00 55.81 95 ASN A O 1
ATOM 754 N N . HIS A 1 96 ? 17.148 -20.184 -4.266 1.00 52.75 96 HIS A N 1
ATOM 755 C CA . HIS A 1 96 ? 17.890 -19.590 -3.151 1.00 52.75 96 HIS A CA 1
ATOM 756 C C . HIS A 1 96 ? 17.011 -19.258 -1.936 1.00 52.75 96 HIS A C 1
ATOM 758 O O . HIS A 1 96 ? 17.530 -19.105 -0.831 1.00 52.75 96 HIS A O 1
ATOM 764 N N . LEU A 1 97 ? 15.687 -19.172 -2.106 1.00 50.53 97 LEU A N 1
ATOM 765 C CA . LEU A 1 97 ? 14.793 -18.593 -1.097 1.00 50.53 97 LEU A CA 1
ATOM 766 C C . LEU A 1 97 ? 13.969 -19.600 -0.290 1.00 50.53 97 LEU A C 1
ATOM 768 O O . LEU A 1 97 ? 13.401 -19.215 0.728 1.00 50.53 97 LEU A O 1
ATOM 772 N N . LYS A 1 98 ? 14.004 -20.897 -0.630 1.00 43.47 98 LYS A N 1
ATOM 773 C CA . LYS A 1 98 ? 13.440 -21.980 0.212 1.00 43.47 98 LYS A CA 1
ATOM 774 C C . LYS A 1 98 ? 14.003 -22.023 1.647 1.00 43.47 98 LYS A C 1
ATOM 776 O O . LYS A 1 98 ? 13.452 -22.724 2.485 1.00 43.47 98 LYS A O 1
ATOM 781 N N . ILE A 1 99 ? 15.088 -21.297 1.926 1.00 40.03 99 ILE A N 1
ATOM 782 C CA . ILE A 1 99 ? 15.780 -21.259 3.225 1.00 40.03 99 ILE A CA 1
ATOM 783 C C . ILE A 1 99 ? 15.197 -20.182 4.163 1.00 40.03 99 ILE A C 1
ATOM 785 O O . ILE A 1 99 ? 15.403 -20.240 5.373 1.00 40.03 99 ILE A O 1
ATOM 789 N N . LEU A 1 100 ? 14.429 -19.218 3.648 1.00 38.34 100 LEU A N 1
ATOM 790 C CA . LEU A 1 100 ? 13.829 -18.159 4.459 1.00 38.34 100 LEU A CA 1
ATOM 791 C C . LEU A 1 100 ? 12.327 -18.428 4.595 1.00 38.34 100 LEU A C 1
ATOM 793 O O . LEU A 1 100 ? 11.597 -18.364 3.614 1.00 38.34 100 LEU A O 1
ATOM 797 N N . ASN A 1 101 ? 11.865 -18.722 5.816 1.00 35.38 101 ASN A N 1
ATOM 798 C CA . ASN A 1 101 ? 10.447 -18.853 6.193 1.00 35.38 101 ASN A CA 1
ATOM 799 C C . ASN A 1 101 ? 9.696 -17.511 6.044 1.00 35.38 101 ASN A C 1
ATOM 801 O O . ASN A 1 101 ? 9.242 -16.925 7.026 1.00 35.38 101 ASN A O 1
ATOM 805 N N . GLN A 1 102 ? 9.604 -16.976 4.831 1.00 38.59 102 GLN A N 1
ATOM 806 C CA . GLN A 1 102 ? 8.864 -15.761 4.512 1.00 38.59 102 GLN A CA 1
ATOM 807 C C . GLN A 1 102 ? 7.991 -16.049 3.294 1.00 38.59 102 GLN A C 1
ATOM 809 O O . GLN A 1 102 ? 8.480 -16.481 2.254 1.00 38.59 102 GLN A O 1
ATOM 814 N N . SER A 1 103 ? 6.681 -15.874 3.455 1.00 35.00 103 SER A N 1
ATOM 815 C CA . SER A 1 103 ? 5.673 -16.204 2.449 1.00 35.00 103 SER A CA 1
ATOM 816 C C . SER A 1 103 ? 5.890 -15.395 1.1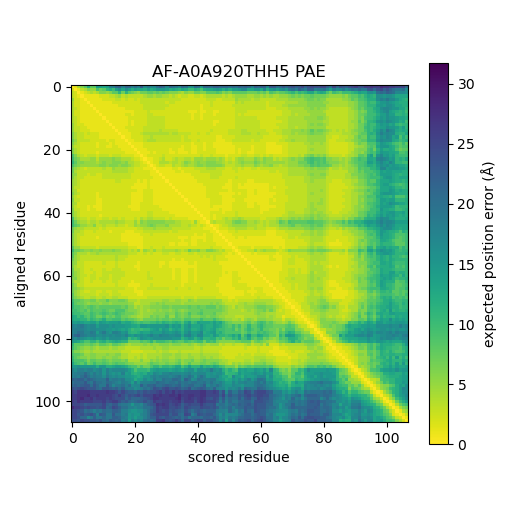69 1.00 35.00 103 SER A C 1
ATOM 818 O O . SER A 1 103 ? 5.684 -14.184 1.132 1.00 35.00 103 SER A O 1
ATOM 820 N N . ILE A 1 104 ? 6.306 -16.077 0.107 1.00 39.88 104 ILE A N 1
ATOM 821 C CA . ILE A 1 104 ? 6.487 -15.510 -1.228 1.00 39.88 104 ILE A CA 1
ATOM 822 C C . ILE A 1 104 ? 5.156 -15.635 -1.974 1.00 39.88 104 ILE A C 1
ATOM 824 O O . ILE A 1 104 ? 4.664 -16.744 -2.167 1.00 39.88 104 ILE A O 1
ATOM 828 N N . TYR A 1 105 ? 4.595 -14.514 -2.426 1.00 36.25 105 TYR A N 1
ATOM 829 C CA . TYR A 1 105 ? 3.503 -14.496 -3.402 1.00 36.25 105 TYR A CA 1
ATOM 830 C C . TYR A 1 105 ? 4.079 -14.151 -4.778 1.00 36.25 105 TYR A C 1
ATOM 832 O O . TYR A 1 105 ? 4.639 -13.070 -4.961 1.00 36.25 105 TYR A O 1
ATOM 840 N N . LEU A 1 106 ? 3.955 -15.082 -5.725 1.00 30.25 106 LEU A N 1
ATOM 841 C CA . LEU A 1 106 ? 4.234 -14.873 -7.146 1.00 30.25 106 LEU A CA 1
ATOM 842 C C . LEU A 1 106 ? 2.924 -14.441 -7.823 1.00 30.25 106 LEU A C 1
ATOM 844 O O . LEU A 1 106 ? 1.911 -15.120 -7.661 1.00 30.25 106 LEU A O 1
ATOM 848 N N . SER A 1 107 ? 2.950 -13.314 -8.538 1.00 37.12 107 SER A N 1
ATOM 849 C CA . SER A 1 107 ? 1.892 -12.872 -9.461 1.00 37.12 107 SER A CA 1
ATOM 850 C C . SER A 1 107 ? 2.220 -13.290 -10.884 1.00 37.12 107 SER A C 1
ATOM 852 O O . SER A 1 107 ? 3.385 -13.024 -11.265 1.00 37.12 107 SER A O 1
#

pLDDT: mean 81.79, std 17.82, range [30.25, 97.12]

Solvent-accessible surface area (backbone atoms only — not comparable to full-atom values): 6572 Å² total; per-residue (Å²): 134,85,78,56,67,66,56,54,52,48,53,42,42,79,71,68,44,49,70,48,73,52,79,75,83,87,56,52,73,68,58,45,40,53,53,50,44,55,46,49,69,67,41,62,87,68,32,45,39,28,31,50,69,43,65,67,53,21,60,76,63,66,37,48,18,39,36,31,51,66,89,52,77,80,70,84,90,66,64,75,90,73,37,48,67,34,46,47,76,56,86,87,49,57,81,73,46,82,80,52,101,61,73,71,61,87,132

Mean predicted aligned error: 7.14 Å

Foldseek 3Di:
DDDPPLVVLLVVLVVPAAEDEDDDPPDDPVRSLVVLLSSCVSCPNSHAYEYEPDPPSCVVNQGQEYEYEQPDDDDPPDDCVRHQYEYEDDPVCVVVPVVDPHDHDYD